Protein AF-A0A7Y9VZ85-F1 (afdb_monomer_lite)

Structure (mmCIF, N/CA/C/O backbone):
data_AF-A0A7Y9VZ85-F1
#
_entry.id   AF-A0A7Y9VZ85-F1
#
loop_
_atom_site.group_PDB
_atom_site.id
_atom_site.type_symbol
_atom_site.label_atom_id
_atom_site.label_alt_id
_atom_site.label_comp_id
_atom_site.label_asym_id
_atom_site.label_entity_id
_atom_site.label_seq_id
_atom_site.pdbx_PDB_ins_code
_atom_site.Cartn_x
_atom_site.Cartn_y
_atom_site.Cartn_z
_atom_site.occupancy
_atom_site.B_iso_or_equiv
_atom_site.auth_seq_id
_atom_site.auth_comp_id
_atom_site.auth_asym_id
_atom_site.auth_atom_id
_atom_site.pdbx_PDB_model_num
ATOM 1 N N . MET A 1 1 ? 19.542 -30.808 16.325 1.00 40.75 1 MET A N 1
ATOM 2 C CA . MET A 1 1 ? 18.132 -30.426 16.531 1.00 40.75 1 MET A CA 1
ATOM 3 C C . MET A 1 1 ? 18.162 -29.192 17.411 1.00 40.75 1 MET A C 1
ATOM 5 O O . MET A 1 1 ? 18.414 -29.331 18.597 1.00 40.75 1 MET A O 1
ATOM 9 N N . ALA A 1 2 ? 18.130 -28.004 16.804 1.00 39.12 2 ALA A N 1
ATOM 10 C CA . ALA A 1 2 ? 18.159 -26.732 17.524 1.00 39.12 2 ALA A CA 1
ATOM 11 C C . ALA A 1 2 ? 16.715 -26.248 17.682 1.00 39.12 2 ALA A C 1
ATOM 13 O O . ALA A 1 2 ? 15.943 -26.375 16.735 1.00 39.12 2 ALA A O 1
ATOM 14 N N . ASN A 1 3 ? 16.401 -25.795 18.895 1.00 41.66 3 ASN A N 1
ATOM 15 C CA . ASN A 1 3 ? 15.070 -25.491 19.404 1.00 41.66 3 ASN A CA 1
ATOM 16 C C . 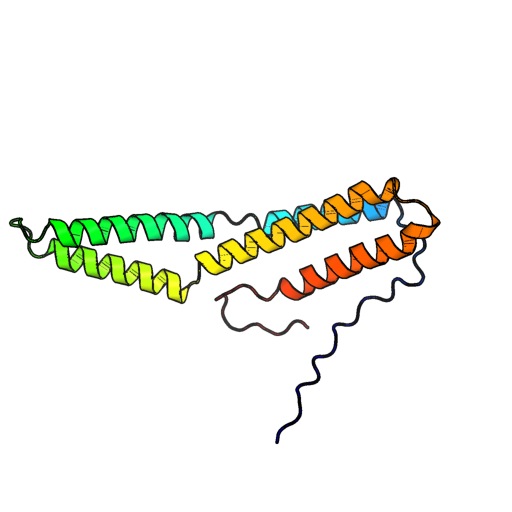ASN A 1 3 ? 14.257 -24.597 18.472 1.00 41.66 3 ASN A C 1
ATOM 18 O O . ASN A 1 3 ? 14.773 -23.620 17.925 1.00 41.66 3 ASN A O 1
ATOM 22 N N . ASP A 1 4 ? 12.977 -24.950 18.367 1.00 41.62 4 ASP A N 1
ATOM 23 C CA . ASP A 1 4 ? 11.912 -24.101 17.866 1.00 41.62 4 ASP A CA 1
ATOM 24 C C . ASP A 1 4 ? 12.060 -22.714 18.495 1.00 41.62 4 ASP A C 1
ATOM 26 O O . ASP A 1 4 ? 12.121 -22.567 19.715 1.00 41.62 4 ASP A O 1
ATOM 30 N N . ALA A 1 5 ? 12.218 -21.702 17.644 1.00 48.66 5 ALA A N 1
ATOM 31 C CA . ALA A 1 5 ? 12.181 -20.320 18.070 1.00 48.66 5 ALA A CA 1
ATOM 32 C C . ALA A 1 5 ? 10.805 -20.088 18.696 1.00 48.66 5 ALA A C 1
ATOM 34 O O . ALA A 1 5 ? 9.802 -20.064 17.979 1.00 48.66 5 ALA A O 1
ATOM 35 N N . ASP A 1 6 ? 10.776 -19.954 20.022 1.00 45.56 6 ASP A N 1
ATOM 36 C CA . ASP A 1 6 ? 9.650 -19.408 20.763 1.00 45.56 6 ASP A CA 1
ATOM 37 C C . ASP A 1 6 ? 9.365 -18.021 20.180 1.00 45.56 6 ASP A C 1
ATOM 39 O O . ASP A 1 6 ? 9.970 -17.014 20.548 1.00 45.56 6 ASP A O 1
ATOM 43 N N . PHE A 1 7 ? 8.480 -17.981 19.185 1.00 43.69 7 PHE A N 1
ATOM 44 C CA . PHE A 1 7 ? 7.817 -16.762 18.770 1.00 43.69 7 PHE A CA 1
ATOM 45 C C . PHE A 1 7 ? 7.020 -16.327 19.994 1.00 43.69 7 PHE A C 1
ATOM 47 O O . PHE A 1 7 ? 5.935 -16.856 20.244 1.00 43.69 7 PHE A O 1
ATOM 54 N N . GLU A 1 8 ? 7.588 -15.419 20.793 1.00 45.59 8 GLU A N 1
ATOM 55 C CA . GLU A 1 8 ? 6.843 -14.734 21.840 1.00 45.59 8 GLU A CA 1
ATOM 56 C C . GLU A 1 8 ? 5.592 -14.171 21.177 1.00 45.59 8 GLU A C 1
ATOM 58 O O . GLU A 1 8 ? 5.653 -13.277 20.327 1.00 45.59 8 GLU A O 1
ATOM 63 N N . VAL A 1 9 ? 4.449 -14.783 21.499 1.00 52.41 9 VAL A N 1
ATOM 64 C CA . VAL A 1 9 ? 3.158 -14.306 21.029 1.00 52.41 9 VAL A CA 1
ATOM 65 C C . VAL A 1 9 ? 3.075 -12.872 21.525 1.00 52.41 9 VAL A C 1
ATOM 67 O O . VAL A 1 9 ? 3.196 -12.642 22.732 1.00 52.41 9 VAL A O 1
ATOM 70 N N . PRO A 1 10 ? 2.946 -11.903 20.614 1.00 50.19 10 PRO A N 1
ATOM 71 C CA . PRO A 1 10 ? 3.181 -10.522 20.963 1.00 50.19 10 PRO A CA 1
ATOM 72 C C . PRO A 1 10 ? 2.101 -10.124 21.985 1.00 50.19 10 PRO A C 1
ATOM 74 O O . PRO A 1 10 ? 0.905 -10.324 21.752 1.00 50.19 10 PRO A O 1
ATOM 77 N N . VAL A 1 11 ? 2.547 -9.713 23.181 1.00 55.19 11 VAL A N 1
ATOM 78 C CA . VAL A 1 11 ? 1.699 -9.534 24.369 1.00 55.19 11 VAL A CA 1
ATOM 79 C C . VAL A 1 11 ? 0.640 -8.485 24.053 1.00 55.19 11 VAL A C 1
ATOM 81 O O . VAL A 1 11 ? 0.923 -7.289 23.982 1.00 55.19 11 VAL A O 1
ATOM 84 N N . THR A 1 12 ? -0.600 -8.933 23.853 1.00 57.66 12 THR A N 1
ATOM 85 C CA . THR A 1 12 ? -1.738 -8.030 23.694 1.00 57.66 12 THR A CA 1
ATOM 86 C C . THR A 1 12 ? -1.884 -7.211 24.975 1.00 57.66 12 THR A C 1
ATOM 88 O O . THR A 1 12 ? -1.906 -7.814 26.052 1.00 57.66 12 THR A O 1
ATOM 91 N N . PRO A 1 13 ? -1.998 -5.873 24.899 1.00 58.16 13 PRO A N 1
ATOM 92 C CA . PRO A 1 13 ? -2.186 -5.052 26.089 1.00 58.16 13 PRO A CA 1
ATOM 93 C C . PRO A 1 13 ? -3.401 -5.549 26.888 1.00 58.16 13 PRO A C 1
ATOM 95 O O . PRO A 1 13 ? -4.442 -5.855 26.303 1.00 58.16 13 PRO A O 1
ATOM 98 N N . ASP A 1 14 ? -3.269 -5.646 28.214 1.00 63.88 14 ASP A N 1
ATOM 99 C CA . ASP A 1 14 ? -4.368 -6.048 29.098 1.00 63.88 14 ASP A CA 1
ATOM 100 C C . ASP A 1 14 ? -5.425 -4.935 29.162 1.00 63.88 14 ASP A C 1
ATOM 102 O O . ASP A 1 14 ? -5.383 -4.027 29.992 1.00 63.88 14 ASP A O 1
ATOM 106 N N . VAL A 1 15 ? -6.375 -4.993 28.228 1.00 64.62 15 VAL A N 1
ATOM 107 C CA . VAL A 1 15 ? -7.548 -4.109 28.170 1.00 64.62 15 VAL A CA 1
ATOM 108 C C . VAL A 1 15 ? -8.728 -4.647 28.987 1.00 64.62 15 VAL A C 1
ATOM 110 O O . VAL A 1 15 ? -9.810 -4.063 28.941 1.00 64.62 15 VAL A O 1
ATOM 113 N N . GLY A 1 16 ? -8.557 -5.734 29.754 1.00 61.81 16 GLY A N 1
ATOM 114 C CA . GLY A 1 16 ? -9.656 -6.428 30.441 1.00 61.81 16 GLY A CA 1
ATOM 115 C C . GLY A 1 16 ? -10.419 -5.571 31.459 1.00 61.81 16 GLY A C 1
ATOM 116 O O . GLY A 1 16 ? -11.568 -5.867 31.788 1.00 61.81 16 GLY A O 1
ATOM 117 N N . SER A 1 17 ? -9.809 -4.479 31.925 1.00 67.00 17 SER A N 1
ATOM 118 C CA . SER A 1 17 ? -10.407 -3.519 32.859 1.00 67.00 17 SER A CA 1
ATOM 119 C C . SER A 1 17 ? -11.153 -2.353 32.186 1.00 67.00 17 SER A C 1
ATOM 121 O O . SER A 1 17 ? -11.909 -1.647 32.862 1.00 67.00 17 SER A O 1
ATOM 123 N N . VAL A 1 18 ? -10.996 -2.150 30.871 1.00 75.94 18 VAL A N 1
ATOM 124 C CA . VAL A 1 18 ? -11.594 -1.021 30.140 1.00 75.94 18 VAL A CA 1
ATOM 125 C C . VAL A 1 18 ? -13.018 -1.372 29.712 1.00 75.94 18 VAL A C 1
ATOM 127 O O . VAL A 1 18 ? -13.247 -2.152 28.791 1.00 75.94 18 VAL A O 1
ATOM 130 N N . LYS A 1 19 ? -13.997 -0.784 30.405 1.00 79.75 19 LYS A N 1
ATOM 131 C CA . LYS A 1 19 ? -15.427 -1.038 30.162 1.00 79.75 19 LYS A CA 1
ATOM 132 C C . LYS A 1 19 ? -16.033 -0.152 29.075 1.00 79.75 19 LYS A C 1
ATOM 134 O O . LYS A 1 19 ? -17.051 -0.522 28.501 1.00 79.75 19 LYS A O 1
ATOM 139 N N . ASP A 1 20 ? -15.433 1.008 28.822 1.00 86.56 20 ASP A N 1
ATOM 140 C CA . ASP A 1 20 ? -15.901 1.966 27.823 1.00 86.56 20 ASP A CA 1
ATOM 141 C C . ASP A 1 20 ? -14.747 2.860 27.347 1.00 86.56 20 ASP A C 1
ATOM 143 O O . ASP A 1 20 ? -13.721 2.973 28.027 1.00 86.56 20 ASP A O 1
ATOM 147 N N . LEU A 1 21 ? -14.924 3.508 26.195 1.00 85.62 21 LEU A N 1
ATOM 148 C CA . LEU A 1 21 ? -13.974 4.479 25.653 1.00 85.62 21 LEU A CA 1
ATOM 149 C C . LEU A 1 21 ? -14.551 5.895 25.759 1.00 85.62 21 LEU A C 1
ATOM 151 O O . LEU A 1 21 ? -15.577 6.180 25.138 1.00 85.62 21 LEU A O 1
ATOM 155 N N . PRO A 1 22 ? -13.894 6.814 26.494 1.00 89.75 22 PRO A N 1
ATOM 156 C CA . PRO A 1 22 ? -14.311 8.208 26.532 1.00 89.75 22 PRO A CA 1
ATOM 157 C C . PRO A 1 22 ? -14.322 8.829 25.123 1.00 89.75 22 PRO A C 1
ATOM 159 O O . PRO A 1 22 ? -13.391 8.578 24.348 1.00 89.75 22 PRO A O 1
ATOM 162 N N . PRO A 1 23 ? -15.293 9.701 24.789 1.00 89.25 23 PRO A N 1
ATOM 163 C CA . PRO A 1 23 ? -15.356 10.359 23.479 1.00 89.25 23 PRO A CA 1
ATOM 164 C C . PRO A 1 23 ? -14.070 11.112 23.109 1.00 89.25 23 PRO A C 1
ATOM 166 O O . PRO A 1 23 ? -13.628 11.074 21.962 1.00 89.25 23 PRO A O 1
ATOM 169 N N . GLU A 1 24 ? -13.426 11.740 24.094 1.00 91.31 24 GLU A N 1
ATOM 170 C CA . GLU A 1 24 ? -12.154 12.447 23.911 1.00 91.31 24 GLU A CA 1
ATOM 171 C C . GLU A 1 24 ? -11.026 11.502 23.485 1.00 91.31 24 GLU A C 1
ATOM 173 O O . GLU A 1 24 ? -10.250 11.815 22.584 1.00 91.31 24 GLU A O 1
ATOM 178 N N . MET A 1 25 ? -10.959 10.314 24.089 1.00 89.50 25 MET A N 1
ATOM 179 C CA . MET A 1 25 ? -9.965 9.299 23.750 1.00 89.50 25 MET A CA 1
ATOM 180 C C . MET A 1 25 ? -10.188 8.765 22.333 1.00 89.50 25 MET A C 1
ATOM 182 O O . MET A 1 25 ? -9.227 8.604 21.580 1.00 89.50 25 MET A O 1
ATOM 186 N N . ILE A 1 26 ? -11.448 8.552 21.940 1.00 90.81 26 ILE A N 1
ATOM 187 C CA . ILE A 1 26 ? -11.811 8.161 20.571 1.00 90.81 26 ILE A CA 1
ATOM 188 C C . ILE A 1 26 ? -11.339 9.227 19.578 1.00 90.81 26 ILE A C 1
ATOM 190 O O . ILE A 1 26 ? -10.701 8.900 18.577 1.00 90.81 26 ILE A O 1
ATOM 194 N N . GLN A 1 27 ? -11.603 10.504 19.860 1.00 93.06 27 GLN A N 1
ATOM 195 C CA . GLN A 1 27 ? -11.182 11.602 18.993 1.00 93.06 27 GLN A CA 1
ATOM 196 C C . GLN A 1 27 ? -9.653 11.703 18.896 1.00 93.06 27 GLN A C 1
ATOM 198 O O . GLN A 1 27 ? -9.115 11.839 17.796 1.00 93.06 27 GLN A O 1
ATOM 203 N N . GLN A 1 28 ? -8.938 11.583 20.017 1.00 92.69 28 GLN A N 1
ATOM 204 C CA . GLN A 1 28 ? -7.472 11.583 20.030 1.00 92.69 28 GLN A CA 1
ATOM 205 C C . GLN A 1 28 ? -6.889 10.411 19.231 1.00 92.69 28 GLN A C 1
ATOM 207 O O . GLN A 1 28 ? -5.947 10.606 18.456 1.00 92.69 28 GLN A O 1
ATOM 212 N N . LEU A 1 29 ? -7.454 9.209 19.381 1.00 92.38 29 LEU A N 1
ATOM 213 C CA . LEU A 1 29 ? -7.062 8.035 18.602 1.00 92.38 29 LEU A CA 1
ATOM 214 C C . LEU A 1 29 ? -7.286 8.275 17.110 1.00 92.38 29 LEU A C 1
ATOM 216 O O . LEU A 1 29 ? -6.350 8.102 16.336 1.00 92.38 29 LEU A O 1
ATOM 220 N N . LYS A 1 30 ? -8.464 8.764 16.708 1.00 93.31 30 LYS A N 1
ATOM 221 C CA . LYS A 1 30 ? -8.755 9.087 15.302 1.00 93.31 30 LYS A CA 1
ATOM 222 C C . LYS A 1 30 ? -7.745 10.068 14.717 1.00 93.31 30 LYS A C 1
ATOM 224 O O . LYS A 1 30 ? -7.194 9.797 13.656 1.00 93.31 30 LYS A O 1
ATOM 229 N N . VAL A 1 31 ? -7.431 11.162 15.415 1.00 95.12 31 VAL A N 1
ATOM 230 C CA . VAL A 1 31 ? -6.434 12.142 14.944 1.00 95.12 31 VAL A CA 1
ATOM 231 C C . VAL A 1 31 ? -5.065 11.487 14.732 1.00 95.12 31 VAL A C 1
ATOM 233 O O . VAL A 1 31 ? -4.434 11.699 13.694 1.00 95.12 31 VAL A O 1
ATOM 236 N N . ARG A 1 32 ? -4.615 10.653 15.678 1.00 92.06 32 ARG A N 1
ATOM 237 C CA . ARG A 1 32 ? -3.336 9.933 15.561 1.00 92.06 32 ARG A CA 1
ATOM 238 C C . ARG A 1 32 ? -3.340 8.928 14.409 1.00 92.06 32 ARG A C 1
ATOM 240 O O . ARG A 1 32 ? -2.355 8.855 13.680 1.00 92.06 32 ARG A O 1
ATOM 247 N N . LEU A 1 33 ? -4.428 8.182 14.233 1.00 93.56 33 LEU A N 1
ATOM 248 C CA . LEU A 1 33 ? -4.565 7.177 13.175 1.00 93.56 33 LEU A CA 1
ATOM 249 C C . LEU A 1 33 ? -4.659 7.818 11.790 1.00 93.56 33 LEU A C 1
ATOM 251 O O . LEU A 1 33 ? -4.028 7.329 10.863 1.00 93.56 33 LEU A O 1
ATOM 255 N N . VAL A 1 34 ? -5.351 8.953 11.652 1.00 94.00 34 VAL A N 1
ATOM 256 C CA . VAL A 1 34 ? -5.360 9.739 10.406 1.00 94.00 34 VAL A CA 1
ATOM 257 C C . VAL A 1 34 ? -3.953 10.238 10.079 1.00 94.00 34 VAL A C 1
ATOM 259 O O . VAL A 1 34 ? -3.534 10.190 8.923 1.00 94.00 34 VAL A O 1
ATOM 262 N N . GLY A 1 35 ? -3.207 10.698 11.087 1.00 91.25 35 GLY A N 1
ATOM 263 C CA . GLY A 1 35 ? -1.797 11.054 10.928 1.00 91.25 35 GLY A CA 1
ATOM 264 C C . GLY A 1 35 ? -0.958 9.873 10.434 1.00 91.25 35 GLY A C 1
ATOM 265 O O . GLY A 1 35 ? -0.232 10.014 9.454 1.00 91.25 35 GLY A O 1
ATOM 266 N N . ALA A 1 36 ? -1.111 8.701 11.057 1.00 90.12 36 ALA A N 1
ATOM 267 C CA . ALA A 1 36 ? -0.408 7.481 10.664 1.00 90.12 36 ALA A CA 1
ATOM 268 C C . ALA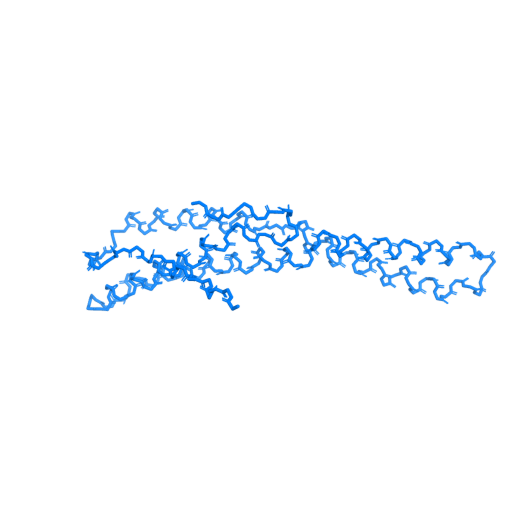 A 1 36 ? -0.776 7.028 9.240 1.00 90.12 36 ALA A C 1
ATOM 270 O O . ALA A 1 36 ? 0.110 6.797 8.424 1.00 90.12 36 ALA A O 1
ATOM 271 N N . ALA A 1 37 ? -2.064 7.002 8.888 1.00 91.12 37 ALA A N 1
ATOM 272 C CA . ALA A 1 37 ? -2.536 6.649 7.549 1.00 91.12 37 ALA A CA 1
ATOM 273 C C . ALA A 1 37 ? -1.927 7.551 6.462 1.00 91.12 37 ALA A C 1
ATOM 275 O O . ALA A 1 37 ? -1.511 7.061 5.412 1.00 91.12 37 ALA A O 1
ATOM 276 N N . LYS A 1 38 ? -1.805 8.859 6.733 1.00 91.06 38 LYS A N 1
ATOM 277 C CA . LYS A 1 38 ? -1.173 9.820 5.815 1.00 91.06 38 LYS A CA 1
ATOM 278 C C . LYS A 1 38 ? 0.319 9.567 5.604 1.00 91.06 38 LYS A C 1
ATOM 280 O O . LYS A 1 38 ? 0.803 9.815 4.506 1.00 91.06 38 LYS A O 1
ATOM 285 N N . LEU A 1 39 ? 1.046 9.054 6.600 1.00 88.31 39 LEU A N 1
ATOM 286 C CA . LEU A 1 39 ? 2.460 8.683 6.427 1.00 88.31 39 LEU A CA 1
ATOM 287 C C . LEU A 1 39 ? 2.640 7.555 5.404 1.00 88.31 39 LEU A C 1
ATOM 289 O O . LEU A 1 39 ? 3.695 7.450 4.782 1.00 88.31 39 LEU A O 1
ATOM 293 N N . HIS A 1 40 ? 1.608 6.736 5.200 1.00 88.25 40 HIS A N 1
ATOM 294 C CA . HIS A 1 40 ? 1.600 5.690 4.185 1.00 88.25 40 HIS A CA 1
ATOM 295 C C . HIS A 1 40 ? 0.988 6.136 2.846 1.00 88.25 40 HIS A C 1
ATOM 297 O O . HIS A 1 40 ? 0.870 5.319 1.935 1.00 88.25 40 HIS A O 1
ATOM 303 N N . ASP A 1 41 ? 0.650 7.416 2.667 1.00 83.19 41 ASP A N 1
ATOM 304 C CA . ASP A 1 41 ? 0.232 7.959 1.369 1.00 83.19 41 ASP A CA 1
ATOM 305 C C . ASP A 1 41 ? 1.450 8.319 0.498 1.00 83.19 41 ASP A C 1
ATOM 307 O O . ASP A 1 41 ? 1.744 9.482 0.217 1.00 83.19 41 ASP A O 1
ATOM 311 N N . VAL A 1 42 ? 2.218 7.295 0.115 1.00 83.50 42 VAL A N 1
ATOM 312 C CA . VAL A 1 42 ? 3.469 7.453 -0.638 1.00 83.50 42 VAL A CA 1
ATOM 313 C C . VAL A 1 42 ? 3.213 7.298 -2.136 1.00 83.50 42 VAL A C 1
ATOM 315 O O . VAL A 1 42 ? 2.963 6.205 -2.639 1.00 83.50 42 VAL A O 1
ATOM 318 N N . TRP A 1 43 ? 3.330 8.406 -2.870 1.00 83.88 43 TRP A N 1
ATOM 319 C CA . TRP A 1 43 ? 3.074 8.467 -4.316 1.00 83.88 43 TRP A CA 1
ATOM 320 C C . TRP A 1 43 ? 4.283 8.089 -5.180 1.00 83.88 43 TRP A C 1
ATOM 322 O O . TRP A 1 43 ? 4.125 7.717 -6.341 1.00 83.88 43 TRP A O 1
ATOM 332 N N . ALA A 1 44 ? 5.496 8.157 -4.629 1.00 86.19 44 ALA A N 1
ATOM 333 C CA . ALA A 1 44 ? 6.716 7.863 -5.378 1.00 86.19 44 ALA A CA 1
ATOM 334 C C . ALA A 1 44 ? 6.793 6.386 -5.808 1.00 86.19 44 ALA A C 1
ATOM 336 O O . ALA A 1 44 ? 7.055 6.099 -6.974 1.00 86.19 44 ALA A O 1
ATOM 337 N N . ASP A 1 45 ? 6.499 5.454 -4.899 1.00 87.62 45 ASP A N 1
ATOM 338 C CA . ASP A 1 45 ? 6.564 4.012 -5.163 1.00 87.62 45 ASP A CA 1
ATOM 339 C C . ASP A 1 45 ? 5.625 3.543 -6.302 1.00 87.62 45 ASP A C 1
ATOM 341 O O . ASP A 1 45 ? 6.105 2.850 -7.206 1.00 87.62 45 ASP A O 1
ATOM 345 N N . PRO A 1 46 ? 4.328 3.927 -6.360 1.00 87.44 46 PRO A N 1
ATOM 346 C CA . PRO A 1 46 ? 3.462 3.555 -7.481 1.00 87.44 46 PRO A CA 1
ATOM 347 C C . PRO A 1 46 ? 3.876 4.188 -8.810 1.00 87.44 46 PRO A C 1
ATOM 349 O O . PRO A 1 46 ? 3.726 3.550 -9.854 1.00 87.44 46 PRO A O 1
ATOM 352 N N . ILE A 1 47 ? 4.387 5.422 -8.795 1.00 90.44 47 ILE A N 1
ATOM 353 C CA . ILE A 1 47 ? 4.875 6.089 -10.009 1.00 90.44 47 ILE A CA 1
ATOM 354 C C . ILE A 1 47 ? 6.107 5.358 -10.543 1.00 90.44 47 ILE A C 1
ATOM 356 O O . ILE A 1 47 ? 6.158 5.041 -11.730 1.00 90.44 47 ILE A O 1
ATOM 360 N N . MET A 1 48 ? 7.065 5.029 -9.674 1.0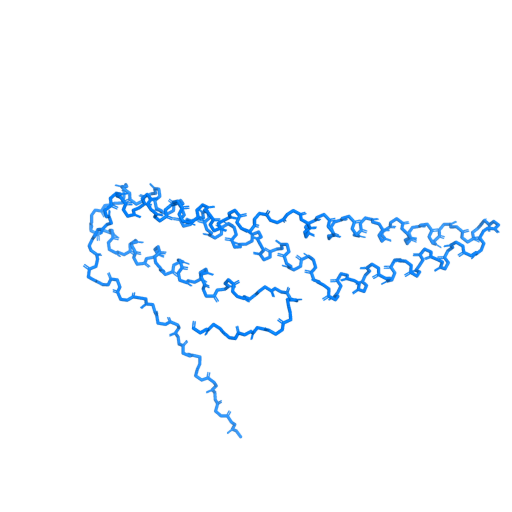0 90.00 48 MET A N 1
ATOM 361 C CA . MET A 1 48 ? 8.279 4.306 -10.060 1.00 90.00 48 MET A CA 1
ATOM 362 C C . MET A 1 48 ? 7.970 2.890 -10.547 1.00 90.00 48 MET A C 1
ATOM 364 O O . MET A 1 48 ? 8.519 2.460 -11.560 1.00 90.00 48 MET A O 1
ATOM 368 N N . PHE A 1 49 ? 7.056 2.180 -9.881 1.00 90.56 49 PHE A N 1
ATOM 369 C CA . PHE A 1 49 ? 6.673 0.827 -10.279 1.00 90.56 49 PHE A CA 1
ATOM 370 C C . PHE A 1 49 ? 5.930 0.802 -11.625 1.00 90.56 49 PHE A C 1
ATOM 372 O O . PHE A 1 49 ? 6.359 0.124 -12.562 1.00 90.56 49 PHE A O 1
ATOM 379 N N . ASN A 1 50 ? 4.842 1.567 -11.760 1.00 92.00 50 ASN A N 1
ATOM 380 C CA . ASN A 1 50 ? 4.031 1.557 -12.982 1.00 92.00 50 ASN A CA 1
ATOM 381 C C . ASN A 1 50 ? 4.748 2.260 -14.144 1.00 92.00 50 ASN A C 1
ATOM 383 O O . ASN A 1 50 ? 4.789 1.731 -15.254 1.00 92.00 50 ASN A O 1
ATOM 387 N N . GLY A 1 51 ? 5.357 3.421 -13.890 1.00 91.88 51 GLY A N 1
ATOM 388 C CA . GLY A 1 51 ? 6.112 4.176 -14.890 1.00 91.88 51 GLY A CA 1
ATOM 389 C C . GLY A 1 51 ? 7.347 3.421 -15.375 1.00 91.88 51 GLY A C 1
ATOM 390 O O . GLY A 1 51 ? 7.570 3.330 -16.582 1.00 91.88 51 GLY A O 1
ATOM 391 N N . GLY A 1 52 ? 8.099 2.799 -14.460 1.00 91.94 52 GLY A N 1
ATOM 392 C CA . GLY A 1 52 ? 9.223 1.928 -14.808 1.00 91.94 52 GLY A CA 1
ATOM 393 C C . GLY A 1 52 ? 8.787 0.734 -15.658 1.00 91.94 52 GLY A C 1
ATOM 394 O O . GLY A 1 52 ? 9.421 0.439 -16.668 1.00 91.94 52 GLY A O 1
ATOM 395 N N . THR A 1 53 ? 7.659 0.102 -15.320 1.00 93.00 53 THR A N 1
ATOM 396 C CA . THR A 1 53 ? 7.101 -1.010 -16.108 1.00 93.00 53 THR A CA 1
ATOM 397 C C . THR A 1 53 ? 6.735 -0.574 -17.527 1.00 93.00 53 THR A C 1
ATOM 399 O O . THR A 1 53 ? 7.134 -1.224 -18.491 1.00 93.00 53 THR A O 1
ATOM 402 N N . ILE A 1 54 ? 6.022 0.548 -17.676 1.00 95.69 54 ILE A N 1
ATOM 403 C CA . ILE A 1 54 ? 5.660 1.097 -18.993 1.00 95.69 54 ILE A CA 1
ATOM 404 C C . ILE A 1 54 ? 6.919 1.394 -19.814 1.00 95.69 54 ILE A C 1
ATOM 406 O O . ILE A 1 54 ? 6.984 1.043 -20.993 1.00 95.69 54 ILE A O 1
ATOM 410 N N . LEU A 1 55 ? 7.933 1.999 -19.195 1.00 94.81 55 LEU A N 1
ATOM 411 C CA . LEU A 1 55 ? 9.185 2.324 -19.868 1.00 94.81 55 LEU A CA 1
ATOM 412 C C . LEU A 1 55 ? 9.938 1.066 -20.320 1.00 94.81 55 LEU A C 1
ATOM 414 O O . LEU A 1 55 ? 10.405 1.018 -21.454 1.00 94.81 55 LEU A O 1
ATOM 418 N N . VAL A 1 56 ? 10.008 0.027 -19.485 1.00 96.06 56 VAL A N 1
ATOM 419 C CA . VAL A 1 56 ? 10.598 -1.270 -19.859 1.00 96.06 56 VAL A CA 1
ATOM 420 C C . VAL A 1 56 ? 9.856 -1.890 -21.045 1.00 96.06 56 VAL A C 1
ATOM 422 O O . VAL A 1 56 ? 10.495 -2.348 -21.993 1.00 96.06 56 VAL A O 1
ATOM 425 N N . LEU A 1 57 ? 8.521 -1.871 -21.042 1.00 95.50 57 LEU A N 1
ATOM 426 C CA . LEU A 1 57 ? 7.712 -2.386 -22.153 1.00 95.50 57 LEU A CA 1
ATOM 427 C C . LEU A 1 57 ? 7.951 -1.601 -23.448 1.00 95.50 57 LEU A C 1
ATOM 429 O O . LEU A 1 57 ? 8.094 -2.190 -24.521 1.00 95.50 57 LEU A O 1
ATOM 433 N N . LEU A 1 58 ? 8.059 -0.277 -23.356 1.00 96.00 58 LEU A N 1
ATOM 434 C CA . LEU A 1 58 ? 8.371 0.567 -24.503 1.00 96.00 58 LEU A CA 1
ATOM 435 C C . LEU A 1 58 ? 9.775 0.270 -25.048 1.00 96.00 58 LEU A C 1
ATOM 437 O O . LEU A 1 58 ? 9.935 0.046 -26.246 1.00 96.00 58 LEU A O 1
ATOM 441 N N . LEU A 1 59 ? 10.785 0.212 -24.176 1.00 94.88 59 LEU A N 1
ATOM 442 C CA . LEU A 1 59 ? 12.169 -0.073 -24.558 1.00 94.88 59 LEU A CA 1
ATOM 443 C C . LEU A 1 59 ? 12.318 -1.463 -25.185 1.00 94.88 59 LEU A C 1
ATOM 445 O O . LEU A 1 59 ? 12.995 -1.603 -26.198 1.00 94.88 59 LEU A O 1
ATOM 449 N N . THR A 1 60 ? 11.662 -2.481 -24.631 1.00 93.50 60 THR A N 1
ATOM 450 C CA . THR A 1 60 ? 11.684 -3.848 -25.185 1.00 93.50 60 THR A CA 1
ATOM 451 C C . THR A 1 60 ? 10.959 -3.938 -26.528 1.00 93.50 60 THR A C 1
ATOM 453 O O . THR A 1 60 ? 11.455 -4.585 -27.453 1.00 93.50 60 THR A O 1
ATOM 456 N N . THR A 1 61 ? 9.841 -3.225 -26.686 1.00 92.81 61 THR A N 1
ATOM 457 C CA . THR A 1 61 ? 9.138 -3.112 -27.973 1.00 92.81 61 THR A CA 1
ATOM 458 C C . THR A 1 61 ? 10.035 -2.454 -29.023 1.00 92.81 61 THR A C 1
ATOM 460 O O . THR A 1 61 ? 10.222 -2.999 -30.111 1.00 92.81 61 THR A O 1
ATOM 463 N N . LEU A 1 62 ? 10.662 -1.322 -28.688 1.00 89.94 62 LEU A N 1
ATOM 464 C CA . LEU A 1 62 ? 11.593 -0.624 -29.578 1.00 89.94 62 LEU A CA 1
ATOM 465 C C . LEU A 1 62 ? 12.807 -1.489 -29.931 1.00 89.94 62 LEU A C 1
ATOM 467 O O . LEU A 1 62 ? 13.168 -1.575 -31.103 1.00 89.94 62 LEU A O 1
ATOM 471 N N . ALA A 1 63 ? 13.395 -2.184 -28.954 1.00 89.06 63 ALA A N 1
ATOM 472 C CA . ALA A 1 63 ? 14.521 -3.088 -29.181 1.00 89.06 63 ALA A CA 1
ATOM 473 C C . ALA A 1 63 ? 14.182 -4.228 -30.156 1.00 89.06 63 ALA A C 1
ATOM 475 O O . ALA A 1 63 ? 15.063 -4.704 -30.868 1.00 89.06 63 ALA A O 1
ATOM 476 N N . THR A 1 64 ? 12.911 -4.633 -30.215 1.00 88.12 64 THR A N 1
ATOM 477 C CA . THR A 1 64 ? 12.424 -5.688 -31.115 1.00 88.12 64 THR A CA 1
ATOM 478 C C . THR A 1 64 ? 12.153 -5.169 -32.531 1.00 88.12 64 THR A C 1
ATOM 480 O O . THR A 1 64 ? 12.392 -5.885 -33.499 1.00 88.12 64 THR A O 1
ATOM 483 N N . LEU A 1 65 ? 11.672 -3.928 -32.671 1.00 86.50 65 LEU A N 1
ATOM 484 C CA . LEU A 1 65 ? 11.267 -3.350 -33.963 1.00 86.50 65 LEU A CA 1
ATOM 485 C C . LEU A 1 65 ? 12.396 -2.614 -34.701 1.00 86.50 65 LEU A C 1
ATOM 487 O O . LEU A 1 65 ? 12.384 -2.532 -35.924 1.00 86.50 65 LEU A O 1
ATOM 491 N N . LEU A 1 66 ? 13.376 -2.065 -33.982 1.00 83.62 66 LEU A N 1
ATOM 492 C CA . LEU A 1 66 ? 14.470 -1.275 -34.559 1.00 83.62 66 LEU A CA 1
ATOM 493 C C . LEU A 1 66 ? 15.590 -2.039 -35.295 1.00 83.62 66 LEU A C 1
ATOM 495 O O . LEU A 1 66 ? 16.266 -1.386 -36.096 1.00 83.62 66 LEU A O 1
ATOM 499 N N . PRO A 1 67 ? 15.823 -3.357 -35.115 1.00 73.12 67 PRO A N 1
ATOM 500 C CA . PRO A 1 67 ? 16.863 -4.077 -35.857 1.00 73.12 67 PRO A CA 1
ATOM 501 C C . PRO A 1 67 ? 16.693 -4.043 -37.383 1.00 73.12 67 PRO A C 1
ATOM 503 O O . PRO A 1 67 ? 17.659 -4.273 -38.102 1.00 73.12 67 PRO A O 1
ATOM 506 N N . SER A 1 68 ? 15.496 -3.726 -37.890 1.00 69.62 68 SER A N 1
ATOM 507 C CA . SER A 1 68 ? 15.227 -3.548 -39.322 1.00 69.62 68 SER A CA 1
ATOM 508 C C . SER A 1 68 ? 15.572 -2.148 -39.855 1.00 69.62 68 SER A C 1
ATOM 510 O O . SER A 1 68 ? 15.196 -1.809 -40.976 1.00 69.62 68 SER A O 1
ATOM 512 N N . THR A 1 69 ? 16.238 -1.305 -39.059 1.00 76.06 69 THR A N 1
ATOM 513 C CA . THR A 1 69 ? 16.619 0.070 -39.421 1.00 76.06 69 THR A CA 1
ATOM 514 C C . THR A 1 69 ? 18.140 0.234 -39.501 1.00 76.06 69 THR A C 1
ATOM 516 O O . THR A 1 69 ? 18.899 -0.614 -39.041 1.00 76.06 69 THR A O 1
ATOM 519 N N . ASN A 1 70 ? 18.606 1.368 -40.032 1.00 78.81 70 ASN A N 1
ATOM 520 C CA . ASN A 1 70 ? 20.038 1.696 -40.102 1.00 78.81 70 ASN A CA 1
ATOM 521 C C . ASN A 1 70 ? 20.685 1.968 -38.723 1.00 78.81 70 ASN A C 1
ATOM 523 O O . ASN A 1 70 ? 21.894 2.175 -38.643 1.00 78.81 70 ASN A O 1
ATOM 527 N N . PHE A 1 71 ? 19.910 1.981 -37.631 1.00 78.94 71 PHE A N 1
ATOM 528 C CA . PHE A 1 71 ? 20.378 2.325 -36.286 1.00 78.94 71 PHE A CA 1
ATOM 529 C C . PHE A 1 71 ? 20.622 1.080 -35.422 1.00 78.94 71 PHE A C 1
ATOM 531 O O . PHE A 1 71 ? 19.956 0.848 -34.412 1.00 78.94 71 PHE A O 1
ATOM 538 N N . THR A 1 72 ? 21.619 0.280 -35.801 1.00 81.00 72 THR A N 1
ATOM 539 C CA . THR A 1 72 ? 21.927 -1.016 -35.164 1.00 81.00 72 THR A CA 1
ATOM 540 C C . THR A 1 72 ? 22.338 -0.927 -33.688 1.00 81.00 72 THR A C 1
ATOM 542 O O . THR A 1 72 ? 22.207 -1.906 -32.959 1.00 81.00 72 THR A O 1
ATOM 545 N N . TRP A 1 73 ? 22.786 0.239 -33.211 1.00 84.69 73 TRP A N 1
ATOM 546 C CA . TRP A 1 73 ? 23.180 0.467 -31.813 1.00 84.69 73 TRP A CA 1
ATOM 547 C C . TRP A 1 73 ? 22.006 0.787 -30.875 1.00 84.69 73 TRP A C 1
ATOM 549 O O . TRP A 1 73 ? 22.149 0.689 -29.656 1.00 84.69 73 TRP A O 1
ATOM 559 N N . VAL A 1 74 ? 20.837 1.158 -31.408 1.00 87.31 74 VAL A N 1
ATOM 560 C CA . VAL A 1 74 ? 19.702 1.593 -30.576 1.00 87.31 74 VAL A CA 1
ATOM 561 C C . VAL A 1 74 ? 19.031 0.401 -29.899 1.00 87.31 74 VAL A C 1
ATOM 563 O O . VAL A 1 74 ? 18.702 0.473 -28.720 1.00 87.31 74 VAL A O 1
ATOM 566 N N . ALA A 1 75 ? 18.899 -0.726 -30.602 1.00 87.50 75 ALA A N 1
ATOM 567 C CA . ALA A 1 75 ? 18.339 -1.951 -30.035 1.00 87.50 75 ALA A CA 1
ATOM 568 C C . ALA A 1 75 ? 19.103 -2.459 -28.788 1.00 87.50 75 ALA A C 1
ATOM 570 O O . ALA A 1 75 ? 18.459 -2.662 -27.755 1.00 87.50 75 ALA A O 1
ATOM 571 N N . PRO A 1 76 ? 20.446 -2.619 -28.799 1.00 90.06 76 PRO A N 1
ATOM 572 C CA . PRO A 1 76 ? 21.179 -3.024 -27.599 1.00 90.06 76 PRO A CA 1
ATOM 573 C C . PRO A 1 76 ? 21.124 -1.972 -26.482 1.00 90.06 76 PRO A C 1
ATOM 575 O O . PRO A 1 76 ? 21.054 -2.352 -25.314 1.00 90.06 76 PRO A O 1
ATOM 578 N N . LEU A 1 77 ? 21.084 -0.672 -26.805 1.00 92.06 77 LEU A N 1
ATOM 579 C CA . LEU A 1 77 ? 20.904 0.378 -25.798 1.00 92.06 77 LEU A CA 1
ATOM 580 C C . LEU A 1 77 ? 19.539 0.269 -25.102 1.00 92.06 77 LEU A C 1
ATOM 582 O O . LEU A 1 77 ? 19.473 0.297 -23.874 1.00 92.06 77 LEU A O 1
ATOM 586 N N . CYS A 1 78 ? 18.457 0.106 -25.868 1.00 92.31 78 CYS A N 1
ATOM 587 C CA . CYS A 1 78 ? 17.115 -0.080 -25.319 1.00 92.31 78 CYS A CA 1
ATOM 588 C C . CYS A 1 78 ? 17.040 -1.319 -24.417 1.00 92.31 78 CYS A C 1
ATOM 590 O O . CYS A 1 78 ? 16.495 -1.237 -23.316 1.00 92.31 78 CYS A O 1
ATOM 592 N N . SER A 1 79 ? 17.644 -2.436 -24.833 1.00 91.94 79 SER A N 1
ATOM 593 C CA . SER A 1 79 ? 17.729 -3.657 -24.022 1.00 91.94 79 SER A CA 1
ATOM 594 C C . SER A 1 79 ? 18.526 -3.454 -22.730 1.00 91.94 79 SER A C 1
ATOM 596 O O . SER A 1 79 ? 18.091 -3.903 -21.669 1.00 91.94 79 SER A O 1
ATOM 598 N N . ALA A 1 80 ? 19.662 -2.751 -22.784 1.00 93.19 80 ALA A N 1
ATOM 599 C CA . ALA A 1 80 ? 20.469 -2.452 -21.601 1.00 93.19 80 ALA A CA 1
ATOM 600 C C . ALA A 1 80 ? 19.712 -1.560 -20.603 1.00 93.19 80 ALA A C 1
ATOM 602 O O . ALA A 1 80 ? 19.704 -1.843 -19.404 1.00 93.19 80 ALA A O 1
ATOM 603 N N . LEU A 1 81 ? 19.022 -0.525 -21.094 1.00 94.06 81 LEU A N 1
ATOM 604 C CA . LEU A 1 81 ? 18.186 0.344 -20.263 1.00 94.06 81 LEU A CA 1
ATOM 605 C C . LEU A 1 81 ? 17.014 -0.427 -19.646 1.00 94.06 81 LEU A C 1
ATOM 607 O O . LEU A 1 81 ? 16.769 -0.300 -18.449 1.00 94.06 81 LEU A O 1
ATOM 611 N N . ALA A 1 82 ? 16.327 -1.271 -20.421 1.00 93.88 82 ALA A N 1
ATOM 612 C CA . ALA A 1 82 ? 15.263 -2.126 -19.898 1.00 93.88 82 ALA A CA 1
ATOM 613 C C . ALA A 1 82 ? 15.783 -3.047 -18.780 1.00 93.88 82 ALA A C 1
ATOM 615 O O . ALA A 1 82 ? 15.173 -3.131 -17.713 1.00 93.88 82 ALA A O 1
ATOM 616 N N . GLY A 1 83 ? 16.944 -3.675 -18.988 1.00 93.44 83 GLY A N 1
ATOM 617 C CA . GLY A 1 83 ? 17.610 -4.497 -17.977 1.00 93.44 83 GLY A CA 1
ATOM 618 C C . GLY A 1 83 ? 17.955 -3.720 -16.703 1.00 93.44 83 GLY A C 1
ATOM 619 O O . GLY A 1 83 ? 17.727 -4.225 -15.604 1.00 93.44 83 GLY A O 1
ATOM 620 N N . LEU A 1 84 ? 18.431 -2.477 -16.833 1.00 93.94 84 LEU A N 1
ATOM 621 C CA . LEU A 1 84 ? 18.711 -1.598 -15.696 1.00 93.94 84 LEU A CA 1
ATOM 622 C C . LEU A 1 84 ? 17.448 -1.305 -14.875 1.00 93.94 84 LEU A C 1
ATOM 624 O O . LEU A 1 84 ? 17.474 -1.461 -13.657 1.00 93.94 84 LEU A O 1
ATOM 628 N N . PHE A 1 85 ? 16.339 -0.928 -15.516 1.00 93.06 85 PHE A N 1
ATOM 629 C CA . PHE A 1 85 ? 15.083 -0.651 -14.806 1.00 93.06 85 PHE A CA 1
ATOM 630 C C . PHE A 1 85 ? 14.538 -1.888 -14.085 1.00 93.06 85 PHE A C 1
ATOM 632 O O . PHE A 1 85 ? 14.085 -1.780 -12.945 1.00 93.06 85 PHE A O 1
ATOM 639 N N . VAL A 1 86 ? 14.641 -3.071 -14.699 1.00 92.88 86 VAL A N 1
ATOM 640 C CA . VAL A 1 86 ? 14.277 -4.340 -14.047 1.00 92.88 86 VAL A CA 1
ATOM 641 C C . VAL A 1 86 ? 15.180 -4.622 -12.843 1.00 92.88 86 VAL A C 1
ATOM 643 O O . VAL A 1 86 ? 14.694 -5.018 -11.785 1.00 92.88 86 VAL A O 1
ATOM 646 N N . ALA A 1 87 ? 16.490 -4.396 -12.966 1.00 92.94 87 ALA A N 1
ATOM 647 C CA . ALA A 1 87 ? 17.421 -4.569 -11.853 1.00 92.94 87 ALA A CA 1
ATOM 648 C C . ALA A 1 87 ? 17.131 -3.586 -10.704 1.00 92.94 87 ALA A C 1
ATOM 650 O O . ALA A 1 87 ? 17.149 -3.984 -9.540 1.00 92.94 87 ALA A O 1
ATOM 651 N N . MET A 1 88 ? 16.812 -2.328 -11.023 1.00 90.44 88 MET A N 1
ATOM 652 C CA . MET A 1 88 ? 16.424 -1.315 -10.039 1.00 90.44 88 MET A CA 1
ATOM 653 C C . MET A 1 88 ? 15.134 -1.685 -9.306 1.00 90.44 88 MET A C 1
ATOM 655 O O . MET A 1 88 ? 15.080 -1.544 -8.086 1.00 90.44 88 MET A O 1
ATOM 659 N N . GLU A 1 89 ? 14.113 -2.174 -10.018 1.00 91.06 89 GLU A N 1
ATOM 660 C CA . GLU A 1 89 ? 12.870 -2.649 -9.399 1.00 91.06 89 GLU A CA 1
ATOM 661 C C . GLU A 1 89 ? 13.149 -3.785 -8.415 1.00 91.06 89 GLU A C 1
ATOM 663 O O . GLU A 1 89 ? 12.699 -3.718 -7.273 1.00 91.06 89 GLU A O 1
ATOM 668 N N . ARG A 1 90 ? 13.972 -4.762 -8.808 1.00 87.00 90 ARG A N 1
ATOM 669 C CA . ARG A 1 90 ? 14.329 -5.889 -7.939 1.00 87.00 90 ARG A CA 1
ATOM 670 C C . ARG A 1 90 ? 15.143 -5.476 -6.721 1.00 87.00 90 ARG A C 1
ATOM 672 O O . ARG A 1 90 ? 14.938 -6.022 -5.641 1.00 87.00 90 ARG A O 1
ATOM 679 N N . ALA A 1 91 ? 16.061 -4.527 -6.888 1.00 88.25 91 ALA A N 1
ATOM 680 C CA . ALA A 1 91 ? 16.892 -4.039 -5.796 1.00 88.25 91 ALA A CA 1
ATOM 681 C C . ALA A 1 91 ? 16.070 -3.220 -4.788 1.00 88.25 91 ALA A C 1
ATOM 683 O O . ALA A 1 91 ? 16.122 -3.475 -3.587 1.00 88.25 91 ALA A O 1
ATOM 684 N N . LEU A 1 92 ? 15.278 -2.261 -5.271 1.00 88.50 92 LEU A N 1
ATOM 685 C CA . LEU A 1 92 ? 14.597 -1.274 -4.424 1.00 88.50 92 LEU A CA 1
ATOM 686 C C . LEU A 1 92 ? 13.171 -1.679 -4.029 1.00 88.50 92 LEU A C 1
ATOM 688 O O . LEU A 1 92 ? 12.612 -1.111 -3.093 1.00 88.50 92 LEU A O 1
ATOM 692 N N . GLY A 1 93 ? 12.582 -2.660 -4.714 1.00 90.31 93 GLY A N 1
ATOM 693 C CA . GLY A 1 93 ? 11.300 -3.256 -4.355 1.00 90.31 93 GLY A CA 1
ATOM 694 C C . GLY A 1 93 ? 10.118 -2.290 -4.424 1.00 90.31 93 GLY A C 1
ATOM 695 O O . GLY A 1 93 ? 9.196 -2.418 -3.619 1.00 90.31 93 GLY A O 1
ATOM 696 N N . PHE A 1 94 ? 10.116 -1.327 -5.357 1.00 89.94 94 PHE A N 1
ATOM 697 C CA . PHE A 1 94 ? 9.078 -0.283 -5.453 1.00 89.94 94 PHE A CA 1
ATOM 698 C C . PHE A 1 94 ? 7.653 -0.854 -5.436 1.00 89.94 94 PHE A C 1
ATOM 700 O O . PHE A 1 94 ? 6.783 -0.344 -4.733 1.00 89.94 94 PHE A O 1
ATOM 707 N N . GLY A 1 95 ? 7.413 -1.960 -6.150 1.00 90.00 95 GLY A N 1
ATOM 708 C CA . GLY A 1 95 ? 6.104 -2.614 -6.158 1.00 90.00 95 GLY A CA 1
ATOM 709 C C . GLY A 1 95 ? 5.722 -3.230 -4.808 1.00 90.00 95 GLY A C 1
ATOM 710 O O . GLY A 1 95 ? 4.557 -3.183 -4.415 1.00 90.00 95 GLY A O 1
ATOM 711 N N . ALA A 1 96 ? 6.677 -3.812 -4.080 1.00 90.56 96 ALA A N 1
ATOM 712 C CA . ALA A 1 96 ? 6.434 -4.374 -2.750 1.00 90.56 96 ALA A CA 1
ATOM 713 C C . ALA A 1 96 ? 6.168 -3.268 -1.719 1.00 90.56 96 ALA A C 1
ATOM 715 O O . ALA A 1 96 ? 5.199 -3.351 -0.965 1.00 90.56 96 ALA A O 1
ATOM 716 N N . ARG A 1 97 ? 6.972 -2.200 -1.743 1.00 90.81 97 ARG A N 1
ATOM 717 C CA . ARG A 1 97 ? 6.817 -1.030 -0.869 1.00 90.81 97 ARG A CA 1
ATOM 718 C C . ARG A 1 97 ? 5.496 -0.306 -1.096 1.00 90.81 97 ARG A C 1
ATOM 720 O O . ARG A 1 97 ? 4.798 -0.004 -0.132 1.00 90.81 97 ARG A O 1
ATOM 727 N N . TRP A 1 98 ? 5.094 -0.121 -2.353 1.00 91.44 98 TRP A N 1
ATOM 728 C CA . TRP A 1 98 ? 3.792 0.461 -2.674 1.00 91.44 98 TRP A CA 1
ATOM 729 C C . TRP A 1 98 ? 2.632 -0.351 -2.081 1.00 91.44 98 TRP A C 1
ATOM 731 O O . TRP A 1 98 ? 1.757 0.219 -1.425 1.00 91.44 98 TRP A O 1
ATOM 741 N N . ARG A 1 99 ? 2.624 -1.680 -2.275 1.00 91.56 99 ARG A N 1
ATOM 742 C CA . ARG A 1 99 ? 1.584 -2.558 -1.705 1.00 91.56 99 ARG A CA 1
ATOM 743 C C . ARG A 1 99 ? 1.579 -2.500 -0.182 1.00 91.56 99 ARG A C 1
ATOM 745 O O . ARG A 1 99 ? 0.512 -2.344 0.397 1.00 91.56 99 ARG A O 1
ATOM 752 N N . TYR A 1 100 ? 2.756 -2.527 0.440 1.00 93.00 100 TYR A N 1
ATOM 753 C CA . TYR A 1 100 ? 2.910 -2.370 1.883 1.00 93.00 100 TYR A CA 1
ATOM 754 C C . TYR A 1 100 ? 2.283 -1.064 2.397 1.00 93.00 100 TYR A C 1
ATOM 756 O O . TYR A 1 100 ? 1.443 -1.095 3.294 1.00 93.00 100 TYR A O 1
ATOM 764 N N . HIS A 1 101 ? 2.628 0.080 1.799 1.00 92.56 101 HIS A N 1
ATOM 765 C CA . HIS A 1 101 ? 2.065 1.376 2.183 1.00 92.56 101 HIS A CA 1
ATOM 766 C C . HIS A 1 101 ? 0.540 1.406 2.003 1.00 92.56 101 HIS A C 1
ATOM 768 O O . HIS A 1 101 ? -0.188 1.845 2.892 1.00 92.56 101 HIS A O 1
ATOM 774 N N . ARG A 1 102 ? 0.035 0.850 0.899 1.00 92.62 102 ARG A N 1
ATOM 775 C CA . ARG A 1 102 ? -1.405 0.753 0.650 1.00 92.62 102 ARG A CA 1
ATOM 776 C C . ARG A 1 102 ? -2.125 -0.120 1.686 1.00 92.62 102 ARG A C 1
ATOM 778 O O . ARG A 1 102 ? -3.177 0.276 2.177 1.00 92.62 102 ARG A O 1
ATOM 785 N N . GLU A 1 103 ? -1.567 -1.279 2.031 1.00 93.44 103 GLU A N 1
ATOM 786 C CA . GLU A 1 103 ? -2.115 -2.175 3.058 1.00 93.44 103 GLU A CA 1
ATOM 787 C C . GLU A 1 103 ? -2.135 -1.518 4.441 1.00 93.44 103 GLU A C 1
ATOM 789 O O . GLU A 1 103 ? -3.161 -1.562 5.117 1.00 93.44 103 GLU A O 1
ATOM 794 N N . MET A 1 104 ? -1.035 -0.878 4.852 1.00 93.38 104 MET A N 1
ATOM 795 C CA . MET A 1 104 ? -0.956 -0.179 6.141 1.00 93.38 104 MET A CA 1
ATOM 796 C C . MET A 1 104 ? -1.972 0.959 6.227 1.00 93.38 104 MET A C 1
ATOM 798 O O . MET A 1 104 ? -2.675 1.090 7.230 1.00 93.38 104 MET A O 1
ATOM 802 N N . ARG A 1 105 ? -2.106 1.748 5.154 1.00 93.94 105 ARG A N 1
ATOM 803 C CA . ARG A 1 105 ? -3.104 2.816 5.070 1.00 93.94 105 ARG A CA 1
ATOM 804 C C . ARG A 1 105 ? -4.524 2.276 5.259 1.00 93.94 105 ARG A C 1
ATOM 806 O O . ARG A 1 105 ? -5.247 2.790 6.107 1.00 93.94 105 ARG A O 1
ATOM 813 N N . PHE A 1 106 ? -4.902 1.229 4.525 1.00 94.25 106 PHE A N 1
ATOM 814 C CA . PHE A 1 106 ? -6.232 0.628 4.662 1.00 94.25 106 PHE A CA 1
ATOM 815 C C . PHE A 1 106 ? -6.466 0.019 6.042 1.00 94.25 106 PHE A C 1
ATOM 817 O O . PHE A 1 106 ? -7.571 0.110 6.570 1.00 94.25 106 PHE A O 1
ATOM 824 N N . ALA A 1 107 ? -5.439 -0.571 6.653 1.00 94.50 107 ALA A N 1
ATOM 825 C CA . ALA A 1 107 ? -5.564 -1.096 8.002 1.00 94.50 107 ALA A CA 1
ATOM 826 C C . ALA A 1 107 ? -5.858 0.029 9.011 1.00 94.50 107 ALA A C 1
ATOM 828 O O . ALA A 1 107 ? -6.763 -0.111 9.834 1.00 94.50 107 ALA A O 1
ATOM 829 N N . TYR A 1 108 ? -5.184 1.177 8.896 1.00 95.81 108 TYR A N 1
ATOM 830 C CA . TYR A 1 108 ? -5.492 2.351 9.715 1.00 95.81 108 TYR A CA 1
ATOM 831 C C . TYR A 1 108 ? -6.889 2.922 9.471 1.00 95.81 108 TYR A C 1
ATOM 833 O O . TYR A 1 108 ? -7.591 3.217 10.439 1.00 95.81 108 TYR A O 1
ATOM 841 N N . GLU A 1 109 ? -7.307 3.042 8.212 1.00 95.25 109 GLU A N 1
ATOM 842 C CA . GLU A 1 109 ? -8.660 3.484 7.849 1.00 95.25 109 GLU A CA 1
ATOM 843 C C . GLU A 1 109 ? -9.725 2.537 8.437 1.00 95.25 109 GLU A C 1
ATOM 845 O O . GLU A 1 109 ? -10.682 3.001 9.049 1.00 95.25 109 GLU A O 1
ATOM 850 N N . SER A 1 110 ? -9.500 1.219 8.406 1.00 96.69 110 SER A N 1
ATOM 851 C CA . SER A 1 110 ? -10.432 0.246 8.999 1.00 96.69 110 SER A CA 1
ATOM 852 C C . SER A 1 110 ? -10.575 0.370 10.525 1.00 96.69 110 SER A C 1
ATOM 854 O O . SER A 1 110 ? -11.666 0.190 11.064 1.00 96.69 110 SER A O 1
ATOM 856 N N . ILE A 1 111 ? -9.503 0.726 11.244 1.00 95.88 111 ILE A N 1
ATOM 857 C CA . ILE A 1 111 ? -9.562 0.972 12.696 1.00 95.88 111 ILE A CA 1
ATOM 858 C C . ILE A 1 111 ? -10.305 2.282 12.991 1.00 95.88 111 ILE A C 1
ATOM 860 O O . ILE A 1 111 ? -11.025 2.370 13.988 1.00 95.88 111 ILE A O 1
ATOM 864 N N . ILE A 1 112 ? -10.155 3.299 12.137 1.00 96.00 112 ILE A N 1
ATOM 865 C CA . ILE A 1 112 ? -10.940 4.537 12.237 1.00 96.00 112 ILE A CA 1
ATOM 866 C C . ILE A 1 112 ? -12.429 4.219 12.074 1.00 96.00 112 ILE A C 1
ATOM 868 O O . ILE A 1 112 ? -13.209 4.623 12.937 1.00 96.00 112 ILE A O 1
ATOM 872 N N . ASP A 1 113 ? -12.796 3.410 11.076 1.00 96.81 113 ASP A N 1
ATOM 873 C CA . ASP A 1 113 ? -14.176 2.951 10.889 1.00 96.81 113 ASP A CA 1
ATOM 874 C C . ASP A 1 113 ? -14.677 2.188 12.123 1.00 96.81 113 ASP A C 1
ATOM 876 O O . ASP A 1 113 ? -15.772 2.455 12.623 1.00 96.81 113 ASP A O 1
ATOM 880 N N . MET A 1 114 ? -13.863 1.290 12.696 1.00 95.31 114 MET A N 1
ATOM 881 C CA . MET A 1 114 ? -14.227 0.605 13.940 1.00 95.31 114 MET A CA 1
ATOM 882 C C . MET A 1 114 ? -14.549 1.602 15.064 1.00 95.31 114 MET A C 1
ATOM 884 O O . MET A 1 114 ? -15.558 1.441 15.755 1.00 95.31 114 MET A O 1
ATOM 888 N N . LEU A 1 115 ? -13.735 2.649 15.228 1.00 95.31 115 LEU A N 1
ATOM 889 C CA . LEU A 1 115 ? -13.955 3.720 16.205 1.00 95.31 115 LEU A CA 1
ATOM 890 C C . LEU A 1 115 ? -15.170 4.608 15.874 1.00 95.31 115 LEU A C 1
ATOM 892 O O . LEU A 1 115 ? -15.745 5.209 16.784 1.00 95.31 115 LEU A O 1
ATOM 896 N N . ASP A 1 116 ? -15.554 4.738 14.604 1.00 95.19 116 ASP A N 1
ATOM 897 C CA . ASP A 1 116 ? -16.788 5.411 14.177 1.00 95.19 116 ASP A CA 1
ATOM 898 C C . ASP A 1 116 ? -18.037 4.588 14.513 1.00 95.19 116 ASP A C 1
ATOM 900 O O . ASP A 1 116 ? -19.044 5.157 14.936 1.00 95.19 116 ASP A O 1
ATOM 904 N N . PHE A 1 117 ? -17.959 3.258 14.427 1.00 94.12 117 PHE A N 1
ATOM 905 C CA . PHE A 1 117 ? -19.049 2.358 14.817 1.00 94.12 117 PHE A CA 1
ATOM 906 C C . PHE A 1 117 ? -19.176 2.156 16.332 1.00 94.12 117 PHE A C 1
ATOM 908 O O . PHE A 1 117 ? -20.252 1.811 16.814 1.00 94.12 117 PHE A O 1
ATOM 915 N N . PHE A 1 118 ? -18.121 2.398 17.112 1.00 94.12 118 PHE A N 1
ATOM 916 C CA . PHE A 1 118 ? -18.131 2.161 18.560 1.00 94.12 118 PHE A CA 1
ATOM 917 C C . PHE A 1 118 ? -19.351 2.741 19.319 1.00 94.12 118 PHE A C 1
ATOM 919 O O . PHE A 1 118 ? -19.941 2.011 20.121 1.00 94.12 118 PHE A O 1
ATOM 926 N N . PRO A 1 119 ? -19.804 3.991 19.077 1.00 91.38 119 PRO A N 1
ATOM 927 C CA . PRO A 1 119 ? -20.926 4.578 19.813 1.00 91.38 119 PRO A CA 1
ATOM 928 C C . PRO A 1 119 ? -22.260 3.845 19.625 1.00 91.38 119 PRO A C 1
ATOM 930 O O . PRO A 1 119 ? -23.115 3.916 20.510 1.00 91.38 119 PRO A O 1
ATOM 933 N N . VAL A 1 120 ? -22.444 3.142 18.500 1.00 93.62 120 VAL A N 1
ATOM 934 C CA . VAL A 1 120 ? -23.680 2.400 18.198 1.00 93.62 120 VAL A CA 1
ATOM 935 C C . VAL A 1 120 ? -23.660 0.959 18.718 1.00 93.62 120 VAL A C 1
ATOM 937 O O . VAL A 1 120 ? -24.683 0.279 18.661 1.00 93.62 120 VAL A O 1
ATOM 940 N N . ILE A 1 121 ? -22.532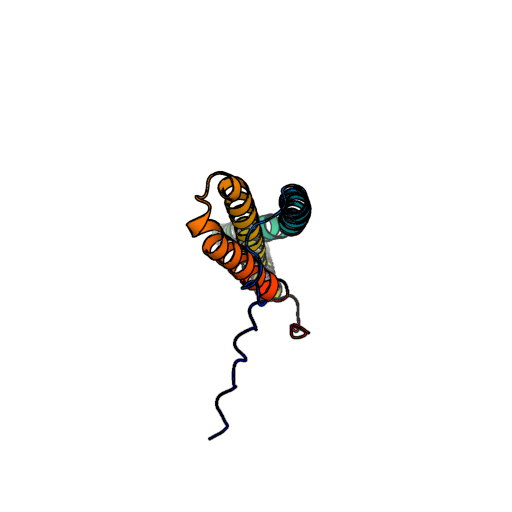 0.493 19.269 1.00 94.25 121 ILE A N 1
ATOM 941 C CA . ILE A 1 121 ? -22.410 -0.851 19.844 1.00 94.25 121 ILE A CA 1
ATOM 942 C C . ILE A 1 121 ? -23.147 -0.932 21.196 1.00 94.25 121 ILE A C 1
ATOM 944 O O . ILE A 1 121 ? -22.943 -0.066 22.066 1.00 94.25 121 ILE A O 1
ATOM 948 N N . PRO A 1 122 ? -23.965 -1.982 21.423 1.00 93.75 122 PRO A N 1
ATOM 949 C CA . PRO A 1 122 ? -24.638 -2.206 22.697 1.00 93.75 122 PRO A CA 1
ATOM 950 C C . PRO A 1 122 ? -23.649 -2.275 23.875 1.00 93.75 122 PRO A C 1
ATOM 952 O O . PRO A 1 122 ? -22.627 -2.956 23.766 1.00 93.75 122 PRO A O 1
ATOM 955 N N . PRO A 1 123 ? -23.958 -1.670 25.043 1.00 91.06 123 PRO A N 1
ATOM 956 C CA . PRO A 1 123 ? -23.095 -1.707 26.228 1.00 91.06 123 PRO A CA 1
ATOM 957 C C . PRO A 1 123 ? -22.518 -3.082 26.622 1.00 91.06 123 PRO A C 1
ATOM 959 O O . PRO A 1 123 ? -21.337 -3.121 26.965 1.00 91.06 123 PRO A O 1
ATOM 962 N N . PRO A 1 124 ? -23.262 -4.211 26.563 1.00 91.12 124 PRO A N 1
ATOM 963 C CA . PRO A 1 124 ? -22.695 -5.516 26.919 1.00 91.12 124 PRO A CA 1
ATOM 964 C C . PRO A 1 124 ? -21.621 -6.016 25.938 1.00 91.12 124 PRO A C 1
ATOM 966 O O . PRO A 1 124 ? -20.789 -6.835 26.318 1.00 91.12 124 PRO A O 1
ATOM 969 N N . GLU A 1 125 ? -21.613 -5.529 24.696 1.00 91.38 125 GLU A N 1
ATOM 970 C CA . GLU A 1 125 ? -20.674 -5.952 23.649 1.00 91.38 125 GLU A CA 1
ATOM 971 C C . GLU A 1 125 ? -19.449 -5.033 23.540 1.00 91.38 125 GLU A C 1
ATOM 973 O O . GLU A 1 125 ? -18.414 -5.439 23.000 1.00 91.38 125 GLU A O 1
ATOM 978 N N . ARG A 1 126 ? -19.522 -3.818 24.103 1.00 91.50 126 ARG A N 1
ATOM 979 C CA . ARG A 1 126 ? -18.439 -2.821 24.051 1.00 91.50 126 ARG A CA 1
ATOM 980 C C . ARG A 1 126 ? -17.085 -3.346 24.531 1.00 91.50 126 ARG A C 1
ATOM 982 O O . ARG A 1 126 ? -16.120 -3.115 23.811 1.00 91.50 126 ARG A O 1
ATOM 989 N N . PRO A 1 127 ? -16.955 -4.087 25.652 1.00 90.81 127 PRO A N 1
ATOM 990 C CA . PRO A 1 127 ? -15.644 -4.563 26.101 1.00 90.81 127 PRO A CA 1
ATOM 991 C C . PRO A 1 127 ? -14.957 -5.478 25.079 1.00 90.81 127 PRO A C 1
ATOM 993 O O . PRO A 1 127 ? -13.753 -5.369 24.846 1.00 90.81 127 PRO A O 1
ATOM 996 N N . LYS A 1 128 ? -15.729 -6.351 24.414 1.00 90.62 128 LYS A N 1
ATOM 997 C CA . LYS A 1 128 ? -15.212 -7.206 23.338 1.00 90.62 128 LYS A CA 1
ATOM 998 C C . LYS A 1 128 ? -14.758 -6.355 22.153 1.00 90.62 128 LYS A C 1
ATOM 1000 O O . LYS A 1 128 ? -13.650 -6.538 21.665 1.00 90.62 128 LYS A O 1
ATOM 1005 N N . TYR A 1 129 ? -15.585 -5.401 21.742 1.00 93.38 129 TYR A N 1
ATOM 1006 C CA . TYR A 1 129 ? -15.290 -4.534 20.607 1.00 93.38 129 TYR A CA 1
ATOM 1007 C C . TYR A 1 129 ? -14.058 -3.640 20.847 1.00 93.38 129 TYR A C 1
ATOM 1009 O O . TYR A 1 129 ? -13.239 -3.453 19.952 1.00 93.38 129 TYR A O 1
ATOM 1017 N N . ILE A 1 130 ? -13.867 -3.150 22.077 1.00 92.50 130 ILE A N 1
ATOM 1018 C CA . ILE A 1 130 ? -12.658 -2.426 22.504 1.00 92.50 130 ILE A CA 1
ATOM 1019 C C . ILE A 1 130 ? -11.425 -3.314 22.344 1.00 92.50 130 ILE A C 1
ATOM 1021 O O . ILE A 1 130 ? -10.435 -2.891 21.747 1.00 92.50 130 ILE A O 1
ATOM 1025 N N . ARG A 1 131 ? -11.483 -4.555 22.838 1.00 91.25 131 ARG A N 1
ATOM 1026 C CA . ARG A 1 131 ? -10.383 -5.511 22.679 1.00 91.25 131 ARG A CA 1
ATOM 1027 C C . ARG A 1 131 ? -10.063 -5.751 21.204 1.00 91.25 131 ARG A C 1
ATOM 1029 O O . ARG A 1 131 ? -8.889 -5.788 20.854 1.00 91.25 131 ARG A O 1
ATOM 1036 N N . ASP A 1 132 ? -11.081 -5.870 20.356 1.00 93.31 132 ASP A N 1
ATOM 1037 C CA . ASP A 1 132 ? -10.904 -6.089 18.920 1.00 93.31 132 ASP A CA 1
ATOM 1038 C C . ASP A 1 132 ? -10.242 -4.867 18.240 1.00 93.31 132 ASP A C 1
ATOM 1040 O O . ASP A 1 132 ? -9.303 -5.046 17.461 1.00 93.31 132 ASP A O 1
ATOM 1044 N N . ILE A 1 133 ? -10.618 -3.631 18.613 1.00 94.06 133 ILE A N 1
ATOM 1045 C CA . ILE A 1 133 ? -9.941 -2.393 18.167 1.00 94.06 133 ILE A CA 1
ATOM 1046 C C . ILE A 1 133 ? -8.456 -2.408 18.550 1.00 94.06 133 ILE A C 1
ATOM 1048 O O . ILE A 1 133 ? -7.591 -2.134 17.716 1.00 94.06 133 ILE A O 1
ATOM 1052 N N . PHE A 1 134 ? -8.137 -2.708 19.811 1.00 92.50 134 PHE A N 1
ATOM 1053 C CA . PHE A 1 134 ? -6.751 -2.691 20.286 1.00 92.50 134 PHE A CA 1
ATOM 1054 C C . PHE A 1 134 ? -5.918 -3.841 19.720 1.00 92.50 134 PHE A C 1
ATOM 1056 O O . PHE A 1 134 ? -4.744 -3.637 19.415 1.00 92.50 134 PHE A O 1
ATOM 1063 N N . ALA A 1 135 ? -6.514 -5.017 19.527 1.00 91.75 135 ALA A N 1
ATOM 1064 C CA . ALA A 1 135 ? -5.867 -6.134 18.852 1.00 91.75 135 ALA A CA 1
ATOM 1065 C C . ALA A 1 135 ? -5.529 -5.775 17.398 1.00 91.75 135 ALA A C 1
ATOM 1067 O O . ALA A 1 135 ? -4.401 -6.002 16.961 1.00 91.75 135 ALA A O 1
ATOM 1068 N N . ALA A 1 136 ? -6.463 -5.145 16.675 1.00 92.69 136 ALA A N 1
ATOM 1069 C CA . ALA A 1 136 ? -6.217 -4.647 15.324 1.00 92.69 136 ALA A CA 1
ATOM 1070 C C . ALA A 1 136 ? -5.108 -3.583 15.309 1.00 92.69 136 ALA A C 1
ATOM 1072 O O . ALA A 1 136 ? -4.167 -3.682 14.522 1.00 92.69 136 ALA A O 1
ATOM 1073 N N . LEU A 1 137 ? -5.161 -2.608 16.222 1.00 93.19 137 LEU A N 1
ATOM 1074 C CA . LEU A 1 137 ? -4.138 -1.568 16.344 1.00 93.19 137 LEU A CA 1
ATOM 1075 C C . LEU A 1 137 ? -2.748 -2.157 16.597 1.00 93.19 137 LEU A C 1
ATOM 1077 O O . LEU A 1 137 ? -1.780 -1.758 15.953 1.00 93.19 137 LEU A O 1
ATOM 1081 N N . TYR A 1 138 ? -2.652 -3.108 17.518 1.00 90.31 138 TYR A N 1
ATOM 1082 C CA . TYR A 1 138 ? -1.399 -3.765 17.855 1.00 90.31 138 TYR A CA 1
ATOM 1083 C C . TYR A 1 138 ? -0.847 -4.578 16.678 1.00 90.31 138 TYR A C 1
ATOM 1085 O O . TYR A 1 138 ? 0.333 -4.459 16.343 1.00 90.31 138 TYR A O 1
ATOM 1093 N N . ALA A 1 139 ? -1.710 -5.327 15.986 1.00 90.19 139 ALA A N 1
ATOM 1094 C CA . ALA A 1 139 ? -1.333 -6.071 14.790 1.00 90.19 139 ALA A CA 1
ATOM 1095 C C . ALA A 1 139 ? -0.767 -5.150 13.696 1.00 90.19 139 ALA A C 1
ATOM 1097 O O . ALA A 1 139 ? 0.266 -5.467 13.107 1.00 90.19 139 ALA A O 1
ATOM 1098 N N . VAL A 1 140 ? -1.382 -3.986 13.457 1.00 92.06 140 VAL A N 1
ATOM 1099 C CA . VAL A 1 140 ? -0.870 -3.004 12.485 1.00 92.06 140 VAL A CA 1
ATOM 1100 C C . VAL A 1 140 ? 0.468 -2.420 12.941 1.00 92.06 140 VAL A C 1
ATOM 1102 O O . VAL A 1 140 ? 1.431 -2.442 12.178 1.00 92.06 140 VAL A O 1
ATOM 1105 N N . ARG A 1 141 ? 0.567 -1.976 14.200 1.00 89.31 141 ARG A N 1
ATOM 1106 C CA . ARG A 1 141 ? 1.795 -1.391 14.767 1.00 89.31 141 ARG A CA 1
ATOM 1107 C C . ARG A 1 141 ? 2.987 -2.341 14.720 1.00 89.31 141 ARG A C 1
ATOM 1109 O O . ARG A 1 141 ? 4.085 -1.916 14.378 1.00 89.31 141 ARG A O 1
ATOM 1116 N N . SER A 1 142 ? 2.769 -3.627 14.987 1.00 86.56 142 SER A N 1
ATOM 1117 C CA . SER A 1 142 ? 3.829 -4.645 14.930 1.00 86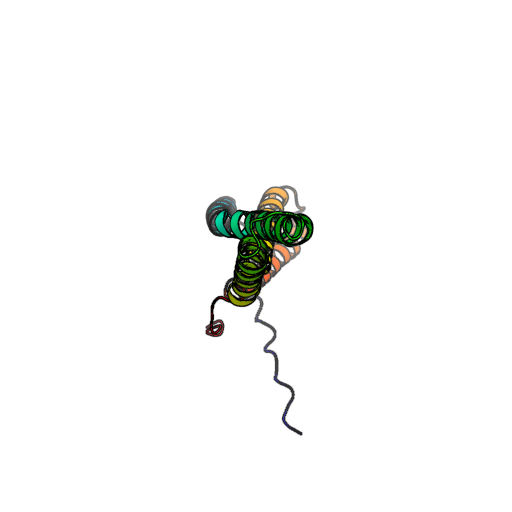.56 142 SER A CA 1
ATOM 1118 C C . SER A 1 142 ? 4.451 -4.809 13.535 1.00 86.56 142 SER A C 1
ATOM 1120 O O . SER A 1 142 ? 5.580 -5.279 13.413 1.00 86.56 142 SER A O 1
ATOM 1122 N N . ARG A 1 143 ? 3.734 -4.402 12.478 1.00 85.94 143 ARG A N 1
ATOM 1123 C CA . ARG A 1 143 ? 4.180 -4.497 11.083 1.00 85.94 143 ARG A CA 1
ATOM 1124 C C . ARG A 1 143 ? 4.842 -3.216 10.569 1.00 85.94 143 ARG A C 1
ATOM 1126 O O . ARG A 1 143 ? 5.461 -3.279 9.511 1.00 85.94 143 ARG A O 1
ATOM 1133 N N . GLU A 1 144 ? 4.746 -2.088 11.282 1.00 83.56 144 GLU A N 1
ATOM 1134 C CA . GLU A 1 144 ? 5.209 -0.773 10.795 1.00 83.56 144 GLU A CA 1
ATOM 1135 C C . GLU A 1 144 ? 6.711 -0.722 10.468 1.00 83.56 144 GLU A C 1
ATOM 1137 O O . GLU A 1 144 ? 7.132 0.026 9.582 1.00 83.56 144 GLU A O 1
ATOM 1142 N N . SER A 1 145 ? 7.524 -1.518 11.166 1.00 78.12 145 SER A N 1
ATOM 1143 C CA . SER A 1 145 ? 8.975 -1.588 10.961 1.00 78.12 145 SER A CA 1
ATOM 1144 C C . SER A 1 145 ? 9.388 -2.472 9.779 1.00 78.12 145 SER A C 1
ATOM 1146 O O . SER A 1 145 ? 10.538 -2.416 9.349 1.00 78.12 145 SER A O 1
ATOM 1148 N N . ALA A 1 146 ? 8.472 -3.263 9.211 1.00 80.69 146 ALA A N 1
ATOM 1149 C CA . ALA A 1 146 ? 8.772 -4.270 8.194 1.00 80.69 146 ALA A CA 1
ATOM 1150 C C . ALA A 1 146 ? 8.674 -3.726 6.755 1.00 80.69 146 ALA A C 1
ATOM 1152 O O . ALA A 1 146 ? 8.089 -4.370 5.879 1.00 80.69 146 ALA A O 1
ATOM 1153 N N . ILE A 1 147 ? 9.230 -2.536 6.494 1.00 83.31 147 ILE A N 1
ATOM 1154 C CA . ILE A 1 147 ? 9.224 -1.943 5.148 1.00 83.31 147 ILE A CA 1
ATOM 1155 C C . ILE A 1 147 ? 10.046 -2.836 4.198 1.00 83.31 147 ILE A C 1
ATOM 1157 O O . ILE A 1 147 ? 11.242 -3.041 4.432 1.00 83.31 147 ILE A O 1
ATOM 1161 N N . PRO A 1 148 ? 9.457 -3.344 3.097 1.00 83.81 148 PRO A N 1
ATOM 1162 C CA . PRO A 1 148 ? 10.179 -4.188 2.152 1.00 83.81 148 PRO A CA 1
ATOM 1163 C C . PRO A 1 148 ? 11.410 -3.482 1.574 1.00 83.81 148 PRO A C 1
ATOM 1165 O O . PRO A 1 148 ? 11.348 -2.309 1.208 1.00 83.81 148 PRO A O 1
ATOM 1168 N N . ASN A 1 149 ? 12.518 -4.214 1.448 1.00 79.56 149 ASN A N 1
ATOM 1169 C CA . ASN A 1 149 ? 13.761 -3.756 0.813 1.00 79.56 149 ASN A CA 1
ATOM 1170 C C . ASN A 1 149 ? 14.382 -2.475 1.422 1.00 79.56 149 ASN A C 1
ATOM 1172 O O . ASN A 1 149 ? 15.204 -1.830 0.773 1.00 79.56 149 ASN A O 1
ATOM 1176 N N . ALA A 1 150 ? 14.048 -2.116 2.668 1.00 73.50 150 ALA A N 1
ATOM 1177 C CA . ALA A 1 150 ? 14.613 -0.945 3.352 1.00 73.50 150 ALA A CA 1
ATOM 1178 C C . ALA A 1 150 ? 16.044 -1.151 3.905 1.00 73.50 150 ALA A C 1
ATOM 1180 O O . ALA A 1 150 ? 16.680 -0.184 4.313 1.00 73.50 150 ALA A O 1
ATOM 1181 N N . GLY A 1 151 ? 16.574 -2.381 3.864 1.00 60.25 151 GLY A N 1
ATOM 1182 C CA . GLY A 1 151 ? 17.862 -2.743 4.469 1.00 60.25 151 GLY A CA 1
ATOM 1183 C C . GLY A 1 151 ? 17.719 -2.987 5.975 1.00 60.25 151 GLY A C 1
ATOM 1184 O O . GLY A 1 151 ? 17.127 -2.176 6.6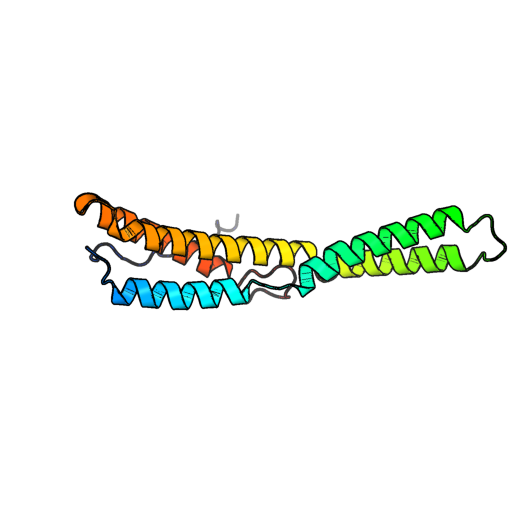67 1.00 60.25 151 GLY A O 1
ATOM 1185 N N . THR A 1 152 ? 18.206 -4.146 6.439 1.00 51.38 152 THR A N 1
ATOM 1186 C CA . THR A 1 152 ? 18.194 -4.660 7.829 1.00 51.38 152 THR A CA 1
ATOM 1187 C C . THR A 1 152 ? 17.090 -4.117 8.742 1.00 51.38 152 THR A C 1
ATOM 1189 O O . THR A 1 152 ? 17.225 -3.051 9.337 1.00 51.38 152 THR A O 1
ATOM 1192 N N . ASN A 1 153 ? 16.052 -4.935 8.931 1.00 47.56 153 ASN A N 1
ATOM 1193 C CA . ASN A 1 153 ? 15.089 -4.801 10.018 1.00 47.56 153 ASN A CA 1
ATOM 1194 C C . ASN A 1 153 ? 15.849 -4.798 11.354 1.00 47.56 153 ASN A C 1
ATOM 1196 O O . ASN A 1 153 ? 16.202 -5.860 11.870 1.00 47.56 153 ASN A O 1
ATOM 1200 N N . SER A 1 154 ? 16.112 -3.625 11.925 1.00 40.75 154 SER A N 1
ATOM 1201 C CA . SER A 1 154 ? 16.295 -3.538 13.370 1.00 40.75 154 SER A CA 1
ATOM 1202 C C . SER A 1 154 ? 14.998 -4.067 13.972 1.00 40.75 154 SER A C 1
ATOM 1204 O O . SER A 1 154 ? 13.925 -3.536 13.680 1.00 40.75 154 SER A O 1
ATOM 1206 N N . ALA A 1 155 ? 15.090 -5.183 14.695 1.00 36.00 155 ALA A N 1
ATOM 1207 C CA . ALA A 1 155 ? 13.955 -5.831 15.336 1.00 36.00 155 ALA A CA 1
ATOM 1208 C C . ALA A 1 155 ? 13.098 -4.799 16.097 1.00 36.00 155 ALA A C 1
ATOM 1210 O O . ALA A 1 155 ? 13.659 -3.828 16.615 1.00 36.00 155 ALA A O 1
ATOM 1211 N N . PRO A 1 156 ? 11.766 -4.976 16.166 1.00 42.28 156 PRO A N 1
ATOM 1212 C CA . PRO A 1 156 ? 10.948 -4.144 17.037 1.00 42.28 156 PRO A CA 1
ATOM 1213 C C . PRO A 1 156 ? 11.474 -4.290 18.474 1.00 42.28 156 PRO A C 1
ATOM 1215 O O . PRO A 1 156 ? 11.477 -5.393 19.015 1.00 42.28 156 PRO A O 1
ATOM 1218 N N . THR A 1 157 ? 11.990 -3.198 19.042 1.00 37.22 157 THR A N 1
ATOM 1219 C CA . THR A 1 157 ? 12.267 -3.054 20.481 1.00 37.22 157 THR A CA 1
ATOM 1220 C C . THR A 1 157 ? 11.008 -2.656 21.220 1.00 37.22 157 THR A C 1
ATOM 1222 O O . THR A 1 157 ? 10.304 -1.769 20.677 1.00 37.22 157 THR A O 1
#

Radius of gyration: 23.75 Å; chains: 1; bounding box: 48×43×73 Å

Sequence (157 aa):
MANDADFEVPVTPDVGSVKDLPPEMIQQLKVRLVGAAKLHDVWADPIMFNGGTILVLLLTTLATLLPSTNFTWVAPLCSALAGLFVAMERALGFGARWRYHREMRFAYESIIDMLDFFPVIPPPERPKYIRDIFAALYAVRSRESAIPNAGTNSAPT

Foldseek 3Di:
DDDDPPPPPPDQPPLVPPLADDPVNLVVLLVVLVVQLVVLPDPPLVCLVVVLVVLLVVLQVCLVPPCVDPCVPSNVVSVVSSVVSVVVCVQQVSVQQNVLSVVLSVLSVVLNVLSVCLVVDDSVCNSVSVSVSSVSVVVSVLCPQVRPNPPDRPHDD

Organism: NCBI:txid321662

Secondary structure (DSSP, 8-state):
---------------TT-----HHHHHHHHHHHHHHHHHT--SHHHHHHHHHHHHHHHHHHHHHHGGGSS-TTHHHHHHHHHHHHHHHHHHH-HHHHHHHHHHHHHHHHHHHHHHHHGGGS-TTTHHHHHHHHHHHHHHHHHHTT--TTSSS-----

pLDDT: mean 83.86, std 15.7, range [36.0, 96.81]